Protein AF-A0A7H8YSG6-F1 (afdb_monomer_lite)

Foldseek 3Di:
DDPPLDQLAQLEDEPCLPVLLVLLLVLCVVLVNDPVLSVQLSVVLVVLVVPLVSQVVQQPDDAPDRRWHWYWYDPDPDIGTRTSLSSLCVSDPPVSSNSSSVVSVVVSVVDCRSLVVCQVCVVVCCVVVSQPPVQPHSVSSCCVSVVD

Structure (mmCIF, N/CA/C/O backbone):
data_AF-A0A7H8YSG6-F1
#
_entry.id   AF-A0A7H8YSG6-F1
#
loop_
_atom_site.group_PDB
_atom_site.id
_atom_site.type_symbol
_atom_site.label_atom_id
_atom_site.label_alt_id
_atom_site.label_comp_id
_atom_site.label_asym_id
_atom_site.label_entity_id
_atom_site.label_seq_id
_atom_site.pdbx_PDB_ins_code
_atom_site.Cartn_x
_atom_site.Cartn_y
_atom_site.Cartn_z
_atom_site.occupancy
_atom_site.B_iso_or_equiv
_atom_site.auth_seq_id
_atom_site.auth_comp_id
_atom_site.auth_asym_id
_atom_site.auth_atom_id
_atom_site.pdbx_PDB_model_num
ATOM 1 N N . MET A 1 1 ? 18.533 -20.299 -11.199 1.00 27.14 1 MET A N 1
ATOM 2 C CA . MET A 1 1 ? 18.227 -19.124 -10.361 1.00 27.14 1 MET A CA 1
ATOM 3 C C . MET A 1 1 ? 16.862 -18.639 -10.814 1.00 27.14 1 MET A C 1
ATOM 5 O O . MET A 1 1 ? 16.723 -18.330 -11.990 1.00 27.14 1 MET A O 1
ATOM 9 N N . GLN A 1 2 ? 15.839 -18.779 -9.969 1.00 25.45 2 GLN A N 1
ATOM 10 C CA . GLN A 1 2 ? 14.457 -18.418 -10.301 1.00 25.45 2 GLN A CA 1
ATOM 11 C C . GLN A 1 2 ? 14.379 -16.895 -10.428 1.00 25.45 2 GLN A C 1
ATOM 13 O O . GLN A 1 2 ? 14.451 -16.179 -9.435 1.00 25.45 2 GLN A O 1
ATOM 18 N N . ASN A 1 3 ? 14.314 -16.406 -11.662 1.00 25.98 3 ASN A N 1
ATOM 19 C CA . ASN A 1 3 ? 14.150 -14.989 -11.944 1.00 25.98 3 ASN A CA 1
ATOM 20 C C . ASN A 1 3 ? 12.688 -14.617 -11.678 1.00 25.98 3 ASN A C 1
ATOM 22 O O . ASN A 1 3 ? 11.842 -14.898 -12.513 1.00 25.98 3 ASN A O 1
ATOM 26 N N . ILE A 1 4 ? 12.420 -14.058 -10.495 1.00 33.06 4 ILE A N 1
ATOM 27 C CA . ILE A 1 4 ? 11.344 -13.106 -10.151 1.00 33.06 4 ILE A CA 1
ATOM 28 C C . ILE A 1 4 ? 10.037 -13.227 -10.971 1.00 33.06 4 ILE A C 1
ATOM 30 O O . ILE A 1 4 ? 9.527 -12.241 -11.491 1.00 33.06 4 ILE A O 1
ATOM 34 N N . GLU A 1 5 ? 9.468 -14.426 -11.106 1.00 30.70 5 GLU A N 1
ATOM 35 C CA . GLU A 1 5 ? 8.274 -14.634 -11.945 1.00 30.70 5 GLU A CA 1
ATOM 36 C C . GLU A 1 5 ? 6.946 -14.433 -11.197 1.00 30.70 5 GLU A C 1
ATOM 38 O O . GLU A 1 5 ? 5.883 -14.569 -11.795 1.00 30.70 5 GLU A O 1
ATOM 43 N N . LYS A 1 6 ? 6.965 -14.065 -9.906 1.00 31.58 6 LYS A N 1
ATOM 44 C CA . LYS A 1 6 ? 5.742 -13.724 -9.144 1.00 31.58 6 LYS A CA 1
ATOM 45 C C . LYS A 1 6 ? 5.871 -12.578 -8.133 1.00 31.58 6 LYS A C 1
ATOM 47 O O . LYS A 1 6 ? 4.852 -12.149 -7.606 1.00 31.58 6 LYS A O 1
ATOM 52 N N . ASP A 1 7 ? 7.072 -12.036 -7.930 1.00 34.09 7 ASP A N 1
ATOM 53 C CA . ASP A 1 7 ? 7.365 -11.106 -6.824 1.00 34.09 7 ASP A CA 1
ATOM 54 C C . ASP A 1 7 ? 7.737 -9.683 -7.283 1.00 34.09 7 ASP A C 1
ATOM 56 O O . ASP A 1 7 ? 8.288 -8.894 -6.513 1.00 34.09 7 ASP A O 1
ATOM 60 N N . ILE A 1 8 ? 7.440 -9.312 -8.537 1.00 35.53 8 ILE A N 1
ATOM 61 C CA . ILE A 1 8 ? 7.597 -7.921 -8.988 1.00 35.53 8 ILE A CA 1
ATOM 62 C C . ILE A 1 8 ? 6.424 -7.089 -8.455 1.00 35.53 8 ILE A C 1
ATOM 64 O O . ILE A 1 8 ? 5.391 -6.894 -9.090 1.00 35.53 8 ILE A O 1
ATOM 68 N N . CYS A 1 9 ? 6.629 -6.587 -7.241 1.00 42.38 9 CYS A N 1
ATOM 69 C CA . CYS A 1 9 ? 5.895 -5.493 -6.627 1.00 42.38 9 CYS A CA 1
ATOM 70 C C . CYS A 1 9 ? 6.073 -4.220 -7.470 1.00 42.38 9 CYS A C 1
ATOM 72 O O . CYS A 1 9 ? 7.055 -3.492 -7.315 1.00 42.38 9 CYS A O 1
ATOM 74 N N . ILE A 1 10 ? 5.132 -3.933 -8.374 1.00 39.22 10 ILE A N 1
ATOM 75 C CA . ILE A 1 10 ? 5.005 -2.591 -8.951 1.00 39.22 10 ILE A CA 1
ATOM 76 C C . ILE A 1 10 ? 3.559 -2.129 -8.847 1.00 39.22 10 ILE A C 1
ATOM 78 O O . ILE A 1 10 ? 2.750 -2.302 -9.753 1.00 39.22 10 ILE A O 1
ATOM 82 N N . VAL A 1 11 ? 3.268 -1.450 -7.741 1.00 44.00 11 VAL A N 1
ATOM 83 C CA . VAL A 1 11 ? 2.177 -0.483 -7.690 1.00 44.00 11 VAL A CA 1
ATOM 84 C C . VAL A 1 11 ? 2.789 0.884 -7.484 1.00 44.00 11 VAL A C 1
ATOM 86 O O . VAL A 1 11 ? 3.036 1.374 -6.391 1.00 44.00 11 VAL A O 1
ATOM 89 N N . SER A 1 12 ? 3.107 1.490 -8.606 1.00 39.94 12 SER A N 1
ATOM 90 C CA . SER A 1 12 ? 3.626 2.831 -8.668 1.00 39.94 12 SER A CA 1
ATOM 91 C C . SER A 1 12 ? 2.500 3.839 -8.408 1.00 39.94 12 SER A C 1
ATOM 93 O O . SER A 1 12 ? 1.542 3.900 -9.180 1.00 39.94 12 SER A O 1
ATOM 95 N N . MET A 1 13 ? 2.649 4.709 -7.416 1.00 43.66 13 MET A N 1
ATOM 96 C CA . MET A 1 13 ? 1.874 5.950 -7.350 1.00 43.66 13 MET A CA 1
ATOM 97 C C . MET A 1 13 ? 2.816 7.137 -7.243 1.00 43.66 13 MET A C 1
ATOM 99 O O . MET A 1 13 ? 3.017 7.735 -6.192 1.00 43.66 13 MET A O 1
ATOM 103 N N . PHE A 1 14 ? 3.432 7.467 -8.370 1.00 42.34 14 PHE A N 1
ATOM 104 C CA . PHE A 1 14 ? 4.411 8.540 -8.440 1.00 42.34 14 PHE A CA 1
ATOM 105 C C . PHE A 1 14 ? 3.757 9.904 -8.448 1.00 42.34 14 PHE A C 1
ATOM 107 O O . PHE A 1 14 ? 2.743 10.116 -9.106 1.00 42.34 14 PHE A O 1
ATOM 114 N N . GLY A 1 15 ? 4.349 10.831 -7.694 1.00 44.62 15 GLY A N 1
ATOM 115 C CA . GLY A 1 1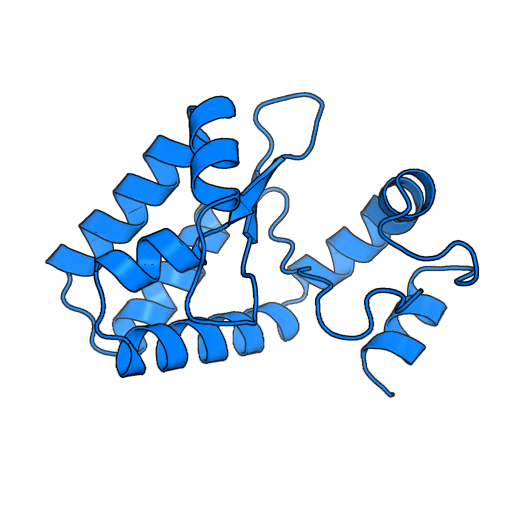5 ? 3.878 12.212 -7.581 1.00 44.62 15 GLY A CA 1
ATOM 116 C C . GLY A 1 15 ? 2.564 12.379 -6.814 1.00 44.62 15 GLY A C 1
ATOM 117 O O . GLY A 1 15 ? 2.048 13.491 -6.743 1.00 44.62 15 GLY A O 1
ATOM 118 N N . TYR A 1 16 ? 2.016 11.306 -6.234 1.00 61.12 16 TYR A N 1
ATOM 119 C CA . TYR A 1 16 ? 0.703 11.332 -5.599 1.00 61.12 16 TYR A CA 1
ATOM 120 C C . TYR A 1 16 ? 0.630 10.455 -4.346 1.00 61.12 16 TYR A C 1
ATOM 122 O O . TYR A 1 16 ? -0.322 9.691 -4.177 1.00 61.12 16 TYR A O 1
ATOM 130 N N . PHE A 1 17 ? 1.600 10.585 -3.439 1.00 71.75 17 PHE A N 1
ATOM 131 C CA . PHE A 1 17 ? 1.519 9.988 -2.101 1.00 71.75 17 PHE A CA 1
ATOM 132 C C . PHE A 1 17 ? 0.134 10.225 -1.469 1.00 71.75 17 PHE A C 1
ATOM 134 O O . PHE A 1 17 ? -0.539 9.291 -1.051 1.00 71.75 17 PHE A O 1
ATOM 141 N N . GLU A 1 18 ? -0.395 11.445 -1.567 1.00 75.25 18 GLU A N 1
ATOM 142 C CA . GLU A 1 18 ? -1.746 11.745 -1.085 1.00 75.25 18 GLU A CA 1
ATOM 143 C C . GLU A 1 18 ? -2.867 11.020 -1.858 1.00 75.25 18 GLU A C 1
ATOM 145 O O . GLU A 1 18 ? -3.801 10.530 -1.228 1.00 75.25 18 GLU A O 1
ATOM 150 N N . LYS A 1 19 ? -2.798 10.851 -3.193 1.00 74.56 19 LYS A N 1
ATOM 151 C CA . LYS A 1 19 ? -3.822 10.041 -3.902 1.00 74.56 19 LYS A CA 1
ATOM 152 C C . LYS A 1 19 ? -3.718 8.558 -3.549 1.00 74.56 19 LYS A C 1
ATOM 154 O O . LYS A 1 19 ? -4.729 7.861 -3.533 1.00 74.56 19 LYS A O 1
ATOM 159 N N . SER A 1 20 ? -2.512 8.095 -3.235 1.00 75.81 20 SER A N 1
ATOM 160 C CA . SER A 1 20 ? -2.262 6.741 -2.746 1.00 75.81 20 SER A CA 1
ATOM 161 C C . SER A 1 20 ? -2.990 6.480 -1.451 1.00 75.81 20 SER A C 1
ATOM 163 O O . SER A 1 20 ? -3.724 5.500 -1.320 1.00 75.81 20 SER A O 1
ATOM 165 N N . LEU A 1 21 ? -2.843 7.419 -0.523 1.00 83.56 21 LEU A N 1
ATOM 166 C CA . LEU A 1 21 ? -3.535 7.386 0.749 1.00 83.56 21 LEU A CA 1
ATOM 167 C C . LEU A 1 21 ? -5.045 7.521 0.571 1.00 83.56 21 LEU A C 1
ATOM 169 O O . LEU A 1 21 ? -5.780 6.810 1.244 1.00 83.56 21 LEU A O 1
ATOM 173 N N . GLN A 1 22 ? -5.522 8.340 -0.370 1.00 84.50 22 GLN A N 1
ATOM 174 C CA . GLN A 1 22 ? -6.952 8.436 -0.687 1.00 84.50 22 GLN A CA 1
ATOM 175 C C . GLN A 1 22 ? -7.520 7.119 -1.233 1.00 84.50 22 GLN A C 1
ATOM 177 O O . GLN A 1 22 ? -8.615 6.714 -0.839 1.00 84.50 22 GLN A O 1
ATOM 182 N N . MET A 1 23 ? -6.798 6.428 -2.120 1.00 84.06 23 MET A N 1
ATOM 183 C CA . MET A 1 23 ? -7.220 5.130 -2.655 1.00 84.06 23 MET A CA 1
ATOM 184 C C . MET A 1 23 ? -7.216 4.048 -1.571 1.00 84.06 23 MET A C 1
ATOM 186 O O . MET A 1 23 ? -8.170 3.270 -1.479 1.00 84.06 23 MET A O 1
ATOM 190 N N . LEU A 1 24 ? -6.184 4.030 -0.724 1.00 87.31 24 LEU A N 1
ATOM 191 C CA . LEU A 1 24 ? -6.114 3.153 0.441 1.00 87.31 24 LEU A CA 1
ATOM 192 C C . LEU A 1 24 ? -7.272 3.431 1.406 1.00 87.31 24 LEU A C 1
ATOM 194 O O . LEU A 1 24 ? -7.991 2.511 1.785 1.00 87.31 24 LEU A O 1
ATOM 198 N N . GLU A 1 25 ? -7.504 4.693 1.760 1.00 91.19 25 GLU A N 1
ATOM 199 C CA . GLU A 1 25 ? -8.595 5.105 2.639 1.00 91.19 25 GLU A CA 1
ATOM 200 C C . GLU A 1 25 ? -9.958 4.694 2.072 1.00 91.19 25 GLU A C 1
ATOM 202 O O . GLU A 1 25 ? -10.767 4.102 2.789 1.00 91.19 25 GLU A O 1
ATOM 207 N N . LYS A 1 26 ? -10.212 4.964 0.787 1.00 90.06 26 LYS A N 1
ATOM 208 C CA . LYS A 1 26 ? -11.446 4.553 0.107 1.00 90.06 26 LYS A CA 1
ATOM 209 C C . LYS A 1 26 ? -11.632 3.037 0.174 1.00 90.06 26 LYS A C 1
ATOM 211 O O . LYS A 1 26 ? -12.703 2.579 0.561 1.00 90.06 26 LYS A O 1
ATOM 216 N N . THR A 1 27 ? -10.582 2.278 -0.126 1.00 89.19 27 THR A N 1
ATOM 217 C CA . THR A 1 27 ? -10.604 0.810 -0.087 1.00 89.19 27 THR A CA 1
ATOM 218 C C . THR A 1 27 ? -10.899 0.305 1.326 1.00 89.19 27 THR A C 1
ATOM 220 O O . THR A 1 27 ? -11.824 -0.474 1.528 1.00 89.19 27 THR A O 1
ATOM 223 N N . LEU A 1 28 ? -10.220 0.824 2.350 1.00 93.69 28 LEU A N 1
ATOM 224 C CA . LEU A 1 28 ? -10.493 0.461 3.744 1.00 93.69 28 LEU A CA 1
ATOM 225 C C . LEU A 1 28 ? -11.949 0.758 4.153 1.00 93.69 28 LEU A C 1
ATOM 227 O O . LEU A 1 28 ? -12.567 -0.044 4.859 1.00 93.69 28 LEU A O 1
ATOM 231 N N . ARG A 1 29 ? -12.521 1.884 3.701 1.00 95.12 29 ARG A N 1
ATOM 232 C CA . ARG A 1 29 ? -13.932 2.232 3.950 1.00 95.12 29 ARG A CA 1
ATOM 233 C C . ARG A 1 29 ? -14.892 1.244 3.282 1.00 95.12 29 ARG A C 1
ATOM 235 O O . ARG A 1 29 ? -15.840 0.806 3.931 1.00 95.12 29 ARG A O 1
ATOM 242 N N . GLU A 1 30 ? -14.643 0.866 2.031 1.00 95.12 30 GLU A N 1
ATOM 243 C CA . GLU A 1 30 ? -15.450 -0.117 1.286 1.00 95.12 30 GLU A CA 1
ATOM 244 C C . GLU A 1 30 ? -15.423 -1.502 1.954 1.00 95.12 30 GLU A C 1
ATOM 246 O O . GLU A 1 30 ? -16.451 -2.175 2.047 1.00 95.12 30 GLU A O 1
ATOM 251 N N . HIS A 1 31 ? -14.289 -1.866 2.558 1.00 95.12 31 HIS A N 1
ATOM 252 C CA . HIS A 1 31 ? -14.126 -3.083 3.363 1.00 95.12 31 HIS A CA 1
ATOM 253 C C . HIS A 1 31 ? -14.665 -2.980 4.800 1.00 95.12 31 HIS A C 1
ATOM 255 O O . HIS A 1 31 ? -14.465 -3.895 5.607 1.00 95.12 31 HIS A O 1
ATOM 261 N N . LYS A 1 32 ? -15.392 -1.899 5.121 1.00 96.25 32 LYS A N 1
ATOM 262 C CA . LYS A 1 32 ? -16.028 -1.626 6.423 1.00 96.25 32 LYS A CA 1
ATOM 263 C C . LYS A 1 32 ? -15.038 -1.534 7.591 1.00 96.25 32 LYS A C 1
ATOM 265 O O . LYS A 1 32 ? -15.390 -1.825 8.737 1.00 96.25 32 LYS A O 1
ATOM 270 N N . VAL A 1 33 ? -13.800 -1.112 7.335 1.00 96.38 33 VAL A N 1
ATOM 271 C CA . VAL A 1 33 ? -12.827 -0.837 8.399 1.00 96.38 33 VAL A CA 1
ATOM 272 C C . VAL A 1 33 ? -13.274 0.397 9.189 1.00 96.38 33 VAL A C 1
ATOM 274 O O . VAL A 1 33 ? -13.673 1.415 8.627 1.00 96.38 33 VAL A O 1
ATOM 277 N N . SER A 1 34 ? -13.212 0.325 10.522 1.00 96.88 34 SER A N 1
ATOM 278 C CA . SER A 1 34 ? -13.628 1.441 11.382 1.00 96.88 34 SER A CA 1
ATOM 279 C C . SER A 1 34 ? -12.785 2.698 11.138 1.00 96.88 34 SER A C 1
ATOM 281 O O . SER A 1 34 ? -11.561 2.602 11.019 1.00 96.88 34 SER A O 1
ATOM 283 N N . LYS A 1 35 ? -13.405 3.885 11.198 1.00 96.44 35 LYS A N 1
ATOM 284 C CA . LYS A 1 35 ? -12.717 5.182 11.044 1.00 96.44 35 LYS A CA 1
ATOM 285 C C . LYS A 1 35 ? -11.474 5.316 11.934 1.00 96.44 35 LYS A C 1
ATOM 287 O O . LYS A 1 35 ? -10.448 5.810 11.484 1.00 96.44 35 LYS A O 1
ATOM 292 N N . ARG A 1 36 ? -11.536 4.824 13.179 1.00 97.12 36 ARG A N 1
ATOM 293 C CA . ARG A 1 36 ? -10.392 4.827 14.107 1.00 97.12 36 ARG A CA 1
ATOM 294 C C . ARG A 1 36 ? -9.200 4.038 13.556 1.00 97.12 36 ARG A C 1
ATOM 296 O O . ARG A 1 36 ? -8.086 4.544 13.588 1.00 97.12 36 ARG A O 1
ATOM 303 N N . LYS A 1 37 ? -9.430 2.822 13.052 1.00 96.62 37 LYS A N 1
ATOM 304 C CA . LYS A 1 37 ? -8.375 1.982 12.458 1.00 96.62 37 LYS A 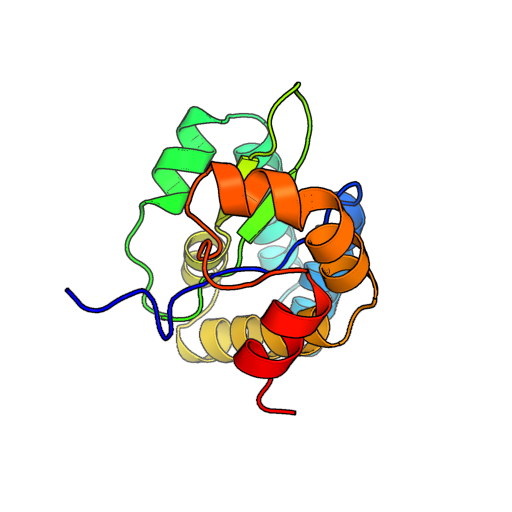CA 1
ATOM 305 C C . LYS A 1 37 ? -7.813 2.592 11.176 1.00 96.62 37 LYS A C 1
ATOM 307 O O . LYS A 1 37 ? -6.604 2.589 11.003 1.00 96.62 37 LYS A O 1
ATOM 312 N N . ILE A 1 38 ? -8.671 3.159 10.326 1.00 95.94 38 ILE A N 1
ATOM 313 C CA . ILE A 1 38 ? -8.237 3.855 9.105 1.00 95.94 38 ILE A CA 1
ATOM 314 C C . ILE A 1 38 ? -7.275 4.989 9.455 1.00 95.94 38 ILE A C 1
ATOM 316 O O . ILE A 1 38 ? -6.187 5.056 8.897 1.00 95.94 38 ILE A O 1
ATOM 320 N N . ASN A 1 39 ? -7.633 5.831 10.429 1.00 95.81 39 ASN A N 1
ATOM 321 C CA . ASN A 1 39 ? -6.769 6.927 10.859 1.00 95.81 39 ASN A CA 1
ATOM 322 C C . ASN A 1 39 ? -5.406 6.429 11.361 1.00 95.81 39 ASN A C 1
ATOM 324 O O . ASN A 1 39 ? -4.398 7.042 11.037 1.00 95.81 39 ASN A O 1
ATOM 328 N N . LEU A 1 40 ? -5.367 5.328 12.121 1.00 95.94 40 LEU A N 1
ATOM 329 C CA . LEU A 1 40 ? -4.110 4.743 12.603 1.00 95.94 40 LEU A CA 1
ATOM 330 C C . LEU A 1 40 ? -3.231 4.240 11.450 1.00 95.94 40 LEU A C 1
ATOM 332 O O . LEU A 1 40 ? -2.055 4.582 11.406 1.00 95.94 40 LEU A O 1
ATOM 336 N N . ILE A 1 41 ? -3.813 3.505 10.495 1.00 92.44 41 ILE A N 1
ATOM 337 C CA . ILE A 1 41 ? -3.104 3.001 9.308 1.00 92.44 41 ILE A CA 1
ATOM 338 C C . ILE A 1 41 ? -2.510 4.162 8.501 1.00 92.44 41 ILE A C 1
ATOM 340 O O . ILE A 1 41 ? -1.326 4.153 8.181 1.00 92.44 41 ILE A O 1
ATOM 344 N N . ILE A 1 42 ? -3.321 5.178 8.184 1.00 90.81 42 ILE A N 1
ATOM 345 C CA . ILE A 1 42 ? -2.884 6.313 7.361 1.00 90.81 42 ILE A CA 1
ATOM 346 C C . ILE A 1 42 ? -1.798 7.126 8.070 1.00 90.81 42 ILE A C 1
ATOM 348 O O . ILE A 1 42 ? -0.821 7.506 7.432 1.00 90.81 42 ILE A O 1
ATOM 352 N N . GLN A 1 43 ? -1.945 7.380 9.373 1.00 91.44 43 GLN A N 1
ATOM 353 C CA . GLN A 1 43 ? -0.936 8.113 10.141 1.00 91.44 43 GLN A CA 1
ATOM 354 C C . GLN A 1 43 ? 0.387 7.348 10.217 1.00 91.44 43 GLN A C 1
ATOM 356 O O . GLN A 1 43 ? 1.426 7.952 9.986 1.00 91.44 43 GLN A O 1
ATOM 361 N N . GLU A 1 44 ? 0.366 6.030 10.447 1.00 90.25 44 GLU A N 1
ATOM 362 C CA . GLU A 1 44 ? 1.603 5.240 10.476 1.00 90.25 44 GLU A CA 1
ATOM 363 C C . GLU A 1 44 ? 2.320 5.261 9.117 1.00 90.25 44 GLU A C 1
ATOM 365 O O . GLU A 1 44 ? 3.530 5.455 9.075 1.00 90.25 44 GLU A O 1
ATOM 370 N N . ILE A 1 45 ? 1.589 5.168 8.000 1.00 85.81 45 ILE A N 1
ATOM 371 C CA . ILE A 1 45 ? 2.182 5.287 6.656 1.00 85.81 45 ILE A CA 1
ATOM 372 C C . ILE A 1 45 ? 2.795 6.678 6.431 1.00 85.81 45 ILE A C 1
ATOM 374 O O . ILE A 1 45 ? 3.886 6.770 5.872 1.00 85.81 45 ILE A O 1
ATOM 378 N N . LYS A 1 46 ? 2.131 7.758 6.872 1.00 85.31 46 LYS A N 1
ATOM 379 C CA . LYS A 1 46 ? 2.684 9.123 6.790 1.00 85.31 46 LYS A CA 1
ATOM 380 C C . LYS A 1 46 ? 3.972 9.255 7.601 1.00 85.31 46 LYS A C 1
ATOM 382 O O . LYS A 1 46 ? 4.967 9.716 7.062 1.00 85.31 46 LYS A O 1
ATOM 387 N N . THR A 1 47 ? 3.980 8.779 8.844 1.00 86.31 47 THR A N 1
ATOM 388 C CA . THR A 1 47 ? 5.172 8.808 9.704 1.00 86.31 47 THR A CA 1
ATOM 389 C C . THR A 1 47 ? 6.321 7.976 9.138 1.00 86.31 47 THR A C 1
ATOM 391 O O . THR A 1 47 ? 7.471 8.389 9.231 1.00 86.31 47 THR A O 1
ATOM 394 N N . LEU A 1 48 ? 6.040 6.814 8.540 1.00 81.56 48 LEU A N 1
ATOM 395 C CA . LEU A 1 48 ? 7.077 6.012 7.887 1.00 81.56 48 LEU A CA 1
ATOM 396 C C . LEU A 1 48 ? 7.663 6.730 6.669 1.00 81.56 48 LEU A C 1
ATOM 398 O O . LEU A 1 48 ? 8.864 6.656 6.453 1.00 81.56 48 LEU A O 1
ATOM 402 N N . ALA A 1 49 ? 6.851 7.460 5.902 1.00 77.25 49 ALA A N 1
ATOM 403 C CA . ALA A 1 49 ? 7.346 8.219 4.756 1.00 77.25 49 ALA A CA 1
ATOM 404 C C . ALA A 1 49 ? 8.316 9.355 5.149 1.00 77.25 49 ALA A C 1
ATOM 406 O O . ALA A 1 49 ? 9.170 9.722 4.347 1.00 77.25 49 ALA A O 1
ATOM 407 N N . GLU A 1 50 ? 8.236 9.875 6.376 1.00 79.12 50 GLU A N 1
ATOM 408 C CA . GLU A 1 50 ? 9.140 10.922 6.883 1.00 79.12 50 GLU A CA 1
ATOM 409 C C . GLU A 1 50 ? 10.547 10.394 7.248 1.00 79.12 50 GLU A C 1
ATOM 411 O O . GLU A 1 50 ? 11.474 11.186 7.424 1.00 79.12 50 GLU A O 1
ATOM 416 N N . ASP A 1 51 ? 10.733 9.072 7.365 1.00 78.25 51 ASP A N 1
ATOM 417 C CA . ASP A 1 51 ? 11.970 8.445 7.850 1.00 78.25 51 ASP A CA 1
ATOM 418 C C . ASP A 1 51 ? 12.359 7.232 6.985 1.00 78.25 51 ASP A C 1
ATOM 420 O O . ASP A 1 51 ? 11.831 6.131 7.146 1.00 78.25 51 ASP A O 1
ATOM 424 N N . GLU A 1 52 ? 13.309 7.436 6.065 1.00 66.88 52 GLU A N 1
ATOM 425 C CA . GLU A 1 52 ? 13.776 6.418 5.107 1.00 66.88 52 GLU A CA 1
ATOM 426 C C . GLU A 1 52 ? 14.320 5.148 5.790 1.00 66.88 52 GLU A C 1
ATOM 428 O O . GLU A 1 52 ? 14.118 4.043 5.285 1.00 66.88 52 GLU A O 1
ATOM 433 N N . GLU A 1 53 ? 14.982 5.277 6.944 1.00 72.56 53 GLU A N 1
ATOM 434 C CA . GLU A 1 53 ? 15.545 4.134 7.671 1.00 72.56 53 GLU A CA 1
ATOM 435 C C . GLU A 1 53 ? 14.425 3.290 8.285 1.00 72.56 53 GLU A C 1
ATOM 437 O O . GLU A 1 53 ? 14.407 2.065 8.139 1.00 72.56 53 GLU A O 1
ATOM 442 N N . LYS A 1 54 ? 13.423 3.943 8.886 1.00 73.12 54 LYS A N 1
ATOM 443 C CA . LYS A 1 54 ? 12.230 3.247 9.385 1.00 73.12 54 LYS A CA 1
ATOM 444 C C . LYS A 1 54 ? 11.388 2.659 8.262 1.00 73.12 54 LYS A C 1
ATOM 446 O O . LYS A 1 54 ? 10.853 1.565 8.432 1.00 73.12 54 LYS A O 1
ATOM 451 N N . ALA A 1 55 ? 11.258 3.356 7.136 1.00 68.81 55 ALA A N 1
ATOM 452 C CA . ALA A 1 55 ? 10.551 2.862 5.961 1.00 68.81 55 ALA A CA 1
ATOM 453 C C . ALA A 1 55 ? 11.213 1.593 5.405 1.00 68.81 55 ALA A C 1
ATOM 455 O O . ALA A 1 55 ? 10.516 0.633 5.067 1.00 68.81 55 ALA A O 1
ATOM 456 N N . PHE A 1 56 ? 12.550 1.565 5.368 1.00 67.81 56 PHE A N 1
ATOM 457 C CA . PHE A 1 56 ? 13.320 0.389 4.973 1.00 67.81 56 PHE A CA 1
ATOM 458 C C . PHE A 1 56 ? 13.146 -0.771 5.962 1.00 67.81 56 PHE A C 1
ATOM 460 O O . PHE A 1 56 ? 12.805 -1.877 5.541 1.00 67.81 56 PHE A O 1
ATOM 467 N N . ASP A 1 57 ? 13.308 -0.520 7.268 1.00 70.12 57 ASP A N 1
ATOM 468 C CA . ASP A 1 57 ? 13.099 -1.531 8.316 1.00 70.12 57 ASP A CA 1
ATOM 469 C C . ASP A 1 57 ? 11.694 -2.135 8.220 1.00 70.12 57 ASP A C 1
ATOM 471 O O . ASP A 1 57 ? 11.538 -3.354 8.172 1.00 70.12 57 ASP A O 1
ATOM 475 N N . PHE A 1 58 ? 10.661 -1.299 8.089 1.00 69.50 58 PHE A N 1
ATOM 476 C CA . PHE A 1 58 ? 9.284 -1.763 7.925 1.00 69.50 58 PHE A CA 1
ATOM 477 C C . PHE A 1 58 ? 9.068 -2.560 6.642 1.00 69.50 58 PHE A C 1
ATOM 479 O O . PHE A 1 58 ? 8.352 -3.561 6.671 1.00 69.50 58 PHE A O 1
ATOM 486 N N . GLY A 1 59 ? 9.689 -2.149 5.536 1.00 61.44 59 GLY A N 1
ATOM 487 C CA . GLY A 1 59 ? 9.625 -2.878 4.274 1.00 61.44 59 GLY A CA 1
ATOM 488 C C . GLY A 1 59 ? 10.305 -4.243 4.308 1.00 61.44 59 GLY A C 1
ATOM 489 O O . GLY A 1 59 ? 9.933 -5.115 3.527 1.00 61.44 59 GLY A O 1
ATOM 490 N N . SER A 1 60 ? 11.246 -4.441 5.231 1.00 64.94 60 SER A N 1
ATOM 491 C CA . SER A 1 60 ? 11.954 -5.707 5.430 1.00 64.94 60 SER A CA 1
ATOM 492 C C . SER A 1 60 ? 11.220 -6.702 6.339 1.00 64.94 60 SER A C 1
ATOM 494 O O . SER A 1 60 ? 11.638 -7.856 6.447 1.00 64.94 60 SER A O 1
ATOM 496 N N . LYS A 1 61 ? 10.124 -6.285 6.992 1.00 71.31 61 LYS A N 1
ATOM 497 C CA . LYS A 1 61 ? 9.370 -7.147 7.913 1.00 71.31 61 LYS A CA 1
ATOM 498 C C . LYS A 1 61 ? 8.594 -8.219 7.165 1.00 71.31 61 LYS A C 1
ATOM 500 O O . LYS A 1 61 ? 7.935 -7.957 6.161 1.00 71.31 61 LYS A O 1
ATOM 505 N N . GLU A 1 62 ? 8.644 -9.427 7.714 1.00 68.06 62 GLU A N 1
ATOM 506 C CA . GLU A 1 62 ? 7.932 -10.578 7.176 1.00 68.06 62 GLU A CA 1
ATOM 507 C C . GLU A 1 62 ? 6.418 -10.314 7.190 1.00 68.06 62 GLU A C 1
ATOM 509 O O . GLU A 1 62 ? 5.838 -9.930 8.211 1.00 68.06 62 GLU A O 1
ATOM 514 N N . THR A 1 63 ? 5.785 -10.486 6.031 1.00 67.69 63 THR A N 1
ATOM 515 C CA . THR A 1 63 ? 4.348 -10.288 5.831 1.00 67.69 63 THR A CA 1
ATOM 516 C C . THR A 1 63 ? 3.689 -11.617 5.499 1.00 67.69 63 THR A C 1
ATOM 518 O O . THR A 1 63 ? 4.265 -12.468 4.821 1.00 67.69 63 THR A O 1
ATOM 521 N N . LYS A 1 64 ? 2.462 -11.805 5.987 1.00 68.19 64 LYS A N 1
ATOM 522 C CA . LYS A 1 64 ? 1.693 -13.028 5.726 1.00 68.19 64 LYS A CA 1
ATOM 523 C C . LYS A 1 64 ? 1.085 -13.051 4.322 1.00 68.19 64 LYS A C 1
ATOM 525 O O . LYS A 1 64 ? 0.648 -14.107 3.865 1.00 68.19 64 LYS A O 1
ATOM 530 N N . ASN A 1 65 ? 1.035 -11.907 3.639 1.00 59.59 65 ASN A N 1
ATOM 531 C CA . ASN A 1 65 ? 0.497 -11.778 2.291 1.00 59.59 65 ASN A CA 1
ATOM 532 C C . ASN A 1 65 ? 1.613 -11.594 1.254 1.00 59.59 65 ASN A C 1
ATOM 534 O O . ASN A 1 65 ? 2.373 -10.632 1.297 1.00 59.59 65 ASN A O 1
ATOM 538 N N . VAL A 1 66 ? 1.643 -12.507 0.277 1.00 51.34 66 VAL A N 1
ATOM 539 C CA . VAL A 1 66 ? 2.705 -12.636 -0.742 1.00 51.34 66 VAL A CA 1
ATOM 540 C C . VAL A 1 66 ? 2.754 -11.459 -1.724 1.00 51.34 66 VAL A C 1
ATOM 542 O O . VAL A 1 66 ? 3.799 -11.155 -2.285 1.00 51.34 66 VAL A O 1
ATOM 545 N N . ASN A 1 67 ? 1.633 -10.761 -1.918 1.00 54.50 67 ASN A N 1
ATOM 546 C CA . ASN A 1 67 ? 1.563 -9.636 -2.845 1.00 54.50 67 ASN A CA 1
ATOM 547 C C . ASN A 1 67 ? 2.030 -8.362 -2.137 1.00 54.50 67 ASN A C 1
ATOM 549 O O . ASN A 1 67 ? 1.237 -7.709 -1.456 1.00 54.50 67 ASN A O 1
ATOM 553 N N . GLY A 1 68 ? 3.309 -8.014 -2.275 1.00 60.91 68 GLY A N 1
ATOM 554 C CA . GLY A 1 68 ? 3.836 -6.743 -1.784 1.00 60.91 68 GLY A CA 1
ATOM 555 C C . GLY A 1 68 ? 3.119 -5.559 -2.438 1.00 60.91 68 GLY A C 1
ATOM 556 O O . GLY A 1 68 ? 3.024 -5.490 -3.662 1.00 60.91 68 GLY A O 1
ATOM 557 N N . ILE A 1 69 ? 2.612 -4.627 -1.630 1.00 64.12 69 ILE A N 1
ATOM 558 C CA . ILE A 1 69 ? 2.129 -3.324 -2.084 1.00 64.12 69 ILE A CA 1
ATOM 559 C C . ILE A 1 69 ? 3.042 -2.270 -1.485 1.00 64.12 69 ILE A C 1
ATOM 561 O O . ILE A 1 69 ? 3.138 -2.135 -0.264 1.00 64.12 69 ILE A O 1
ATOM 565 N N . SER A 1 70 ? 3.674 -1.498 -2.360 1.00 65.81 70 SER A N 1
ATOM 566 C CA . SER A 1 70 ? 4.512 -0.371 -1.973 1.00 65.81 70 SER A CA 1
ATOM 567 C C . SER A 1 70 ? 3.895 0.938 -2.441 1.00 65.81 70 SER A C 1
ATOM 569 O O . SER A 1 70 ? 3.390 1.028 -3.554 1.00 65.81 70 SER A O 1
ATOM 571 N N . ILE A 1 71 ? 3.960 1.971 -1.608 1.00 63.19 71 ILE A N 1
ATOM 572 C CA . ILE A 1 71 ? 3.711 3.353 -2.009 1.00 63.19 71 ILE A CA 1
ATOM 573 C C . ILE A 1 71 ? 5.065 3.988 -2.290 1.00 63.19 71 ILE A C 1
ATOM 575 O O . ILE A 1 71 ? 5.940 4.010 -1.430 1.00 63.19 71 ILE A O 1
ATOM 579 N N . PHE A 1 72 ? 5.244 4.517 -3.493 1.00 59.75 72 PHE A N 1
ATOM 580 C CA . PHE A 1 72 ? 6.462 5.232 -3.845 1.00 59.75 72 PHE A CA 1
ATOM 581 C C . PHE A 1 72 ? 6.292 6.720 -3.568 1.00 59.75 72 PHE A C 1
ATOM 583 O O . PHE A 1 72 ? 5.286 7.317 -3.957 1.00 59.75 72 PHE A O 1
ATOM 590 N N . TYR A 1 73 ? 7.280 7.332 -2.929 1.00 55.16 73 TYR A N 1
ATOM 591 C CA . TYR A 1 73 ? 7.270 8.763 -2.648 1.00 55.16 73 TYR A CA 1
ATOM 592 C C . TYR A 1 73 ? 8.612 9.404 -3.005 1.00 55.16 73 TYR A C 1
ATOM 594 O O . TYR A 1 73 ? 9.631 8.733 -3.186 1.00 55.16 73 TYR A O 1
ATOM 602 N N . THR A 1 74 ? 8.578 10.721 -3.202 1.00 46.66 74 THR A N 1
ATOM 603 C CA . THR A 1 74 ? 9.731 11.529 -3.597 1.00 46.66 74 THR A CA 1
ATOM 604 C C . THR A 1 74 ? 9.788 12.759 -2.706 1.00 46.66 74 THR A C 1
ATOM 606 O O . THR A 1 74 ? 9.091 13.741 -2.933 1.00 46.66 74 THR A O 1
ATOM 609 N N . GLU A 1 75 ? 10.619 12.694 -1.671 1.00 47.66 75 GLU A N 1
ATOM 610 C CA . GLU A 1 75 ? 11.081 13.903 -0.978 1.00 47.66 75 GLU A CA 1
ATOM 611 C C . GLU A 1 75 ? 12.516 14.279 -1.384 1.00 47.66 75 GLU A C 1
ATOM 613 O O . GLU A 1 75 ? 13.001 15.362 -1.061 1.00 47.66 75 GLU A O 1
ATOM 618 N N . ARG A 1 76 ? 13.215 13.411 -2.137 1.00 47.53 76 ARG A N 1
ATOM 619 C CA . ARG A 1 76 ? 14.622 13.583 -2.543 1.00 47.53 76 ARG A CA 1
ATOM 620 C C . ARG A 1 76 ? 14.872 13.085 -3.972 1.00 47.53 76 ARG A C 1
ATOM 622 O O . ARG A 1 76 ? 13.983 12.536 -4.617 1.00 47.53 76 ARG A O 1
ATOM 629 N N . LYS A 1 77 ? 16.107 13.270 -4.470 1.00 42.75 77 LYS A N 1
ATOM 630 C CA . LYS A 1 77 ? 16.593 12.875 -5.818 1.00 42.75 77 LYS A CA 1
ATOM 631 C C . LYS A 1 77 ? 16.429 11.378 -6.157 1.00 42.75 77 LYS A C 1
ATOM 633 O O . LYS A 1 77 ? 16.782 10.979 -7.264 1.00 42.75 77 LYS A O 1
ATOM 638 N N . VAL A 1 78 ? 15.945 10.560 -5.222 1.00 49.03 78 VAL A N 1
ATOM 639 C CA . VAL A 1 78 ? 15.777 9.113 -5.352 1.00 49.03 78 VAL A CA 1
ATOM 640 C C . VAL A 1 78 ? 14.343 8.739 -4.987 1.00 49.03 78 VAL A C 1
ATOM 642 O O . VAL A 1 78 ? 13.729 9.321 -4.098 1.00 49.03 78 VAL A O 1
ATOM 645 N N . ILE A 1 79 ? 13.817 7.773 -5.727 1.00 55.94 79 ILE A N 1
ATOM 646 C CA . ILE A 1 79 ? 12.503 7.168 -5.546 1.00 55.94 79 ILE A CA 1
ATOM 647 C C . ILE A 1 79 ? 12.598 6.130 -4.425 1.00 55.94 79 ILE A C 1
ATOM 649 O O . ILE A 1 79 ? 13.396 5.201 -4.550 1.00 55.94 79 ILE A O 1
ATOM 653 N N . PHE A 1 80 ? 11.771 6.247 -3.383 1.00 60.09 80 PHE A N 1
ATOM 654 C CA . PHE A 1 80 ? 11.776 5.293 -2.272 1.00 60.09 80 PHE A CA 1
ATOM 655 C C . PHE A 1 80 ? 10.472 4.469 -2.214 1.00 60.09 80 PHE A C 1
ATOM 657 O O . PHE A 1 80 ? 9.392 5.066 -2.193 1.00 60.09 80 PHE A O 1
ATOM 664 N N . PRO A 1 81 ? 10.534 3.119 -2.214 1.00 64.56 81 PRO A N 1
ATOM 665 C CA . PRO A 1 81 ? 9.373 2.256 -2.000 1.00 64.56 81 PRO A CA 1
ATOM 666 C C . PRO A 1 81 ? 9.062 2.082 -0.506 1.00 64.56 81 PRO A C 1
ATOM 668 O O . PRO A 1 81 ? 9.875 1.542 0.238 1.00 64.56 81 PRO A O 1
ATOM 671 N N . LEU A 1 82 ? 7.854 2.442 -0.074 1.00 72.56 82 LEU A N 1
ATOM 672 C CA . LEU A 1 82 ? 7.337 2.123 1.258 1.00 72.56 82 LEU A CA 1
ATOM 673 C C . LEU A 1 82 ? 6.344 0.962 1.177 1.00 72.56 82 LEU A C 1
ATOM 675 O O . LEU A 1 82 ? 5.211 1.160 0.742 1.00 72.56 82 LEU A O 1
ATOM 679 N N . SER A 1 83 ? 6.742 -0.231 1.616 1.00 76.50 83 SER A N 1
ATOM 680 C CA . SER A 1 83 ? 5.814 -1.364 1.746 1.00 76.50 83 SER A CA 1
ATOM 681 C C . SER A 1 83 ? 4.766 -1.078 2.825 1.00 76.50 83 SER A C 1
ATOM 683 O O . SER A 1 83 ? 5.114 -0.683 3.938 1.00 76.50 83 SER A O 1
ATOM 685 N N . ILE A 1 84 ? 3.485 -1.294 2.516 1.00 80.06 84 ILE A N 1
ATOM 686 C CA . ILE A 1 84 ? 2.368 -1.023 3.442 1.00 80.06 84 ILE A CA 1
ATOM 687 C C . ILE A 1 84 ? 1.688 -2.288 3.976 1.00 80.06 84 ILE A C 1
ATOM 689 O O . ILE A 1 84 ? 0.796 -2.192 4.824 1.00 80.06 84 ILE A O 1
ATOM 693 N N . ASN A 1 85 ? 2.097 -3.472 3.507 1.00 82.75 85 ASN A N 1
ATOM 694 C CA . ASN A 1 85 ? 1.486 -4.749 3.882 1.00 82.75 85 ASN A CA 1
ATOM 695 C C . ASN A 1 85 ? 1.500 -4.956 5.395 1.00 82.75 85 ASN A C 1
ATOM 697 O O . ASN A 1 85 ? 0.449 -5.138 6.011 1.00 82.75 85 ASN A O 1
ATOM 701 N N . TYR A 1 86 ? 2.687 -4.854 5.993 1.00 82.31 86 TYR A N 1
ATOM 702 C CA . TYR A 1 86 ? 2.882 -5.068 7.422 1.00 82.31 86 TYR A CA 1
ATOM 703 C C . TYR A 1 86 ? 2.063 -4.083 8.271 1.00 82.31 86 TYR A C 1
ATOM 705 O O . TYR A 1 86 ? 1.446 -4.468 9.265 1.00 82.31 86 TYR A O 1
ATOM 713 N N . THR A 1 87 ? 1.981 -2.816 7.852 1.00 87.31 87 THR A N 1
ATOM 714 C CA . THR A 1 87 ? 1.149 -1.804 8.515 1.00 87.31 87 THR A CA 1
ATOM 715 C C . THR A 1 87 ? -0.328 -2.199 8.502 1.00 87.31 87 THR A C 1
ATOM 717 O O . THR A 1 87 ? -0.985 -2.172 9.540 1.00 87.31 8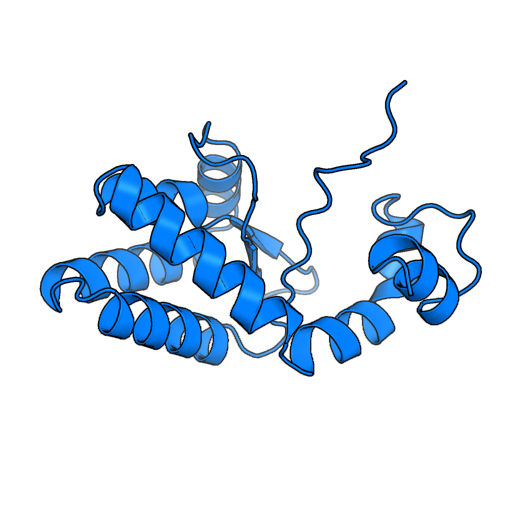7 THR A O 1
ATOM 720 N N . ILE A 1 88 ? -0.865 -2.629 7.357 1.00 87.56 88 ILE A N 1
ATOM 721 C CA . ILE A 1 88 ? -2.268 -3.057 7.246 1.00 87.56 88 ILE A CA 1
ATOM 722 C C . ILE A 1 88 ? -2.534 -4.305 8.107 1.00 87.56 88 ILE A C 1
ATOM 724 O O . ILE A 1 88 ? -3.531 -4.349 8.836 1.00 87.56 88 ILE A O 1
ATOM 728 N N . GLU A 1 89 ? -1.629 -5.284 8.079 1.00 88.88 89 GLU A N 1
ATOM 729 C CA . GLU A 1 89 ? -1.725 -6.540 8.838 1.00 88.88 89 GLU A CA 1
ATOM 730 C C . GLU A 1 89 ? -1.696 -6.344 10.360 1.00 88.88 89 GLU A C 1
ATOM 732 O O . GLU A 1 89 ? -2.271 -7.144 11.094 1.00 88.88 89 GLU A O 1
ATOM 737 N N . ARG A 1 90 ? -1.087 -5.265 10.865 1.00 91.12 90 ARG A N 1
ATOM 738 C CA . ARG A 1 90 ? -1.094 -4.950 12.304 1.00 91.12 90 ARG A CA 1
ATOM 739 C C . ARG A 1 90 ? -2.439 -4.457 12.822 1.00 91.12 90 ARG A C 1
ATOM 741 O O . ARG A 1 90 ? -2.733 -4.610 14.008 1.00 91.12 90 ARG A O 1
ATOM 748 N N . TYR A 1 91 ? -3.246 -3.834 11.967 1.00 92.75 91 TYR A N 1
ATOM 749 C CA . TYR A 1 91 ? -4.509 -3.215 12.379 1.00 92.75 91 TYR A CA 1
ATOM 750 C C . TYR A 1 91 ? -5.746 -4.020 11.982 1.00 92.75 91 TYR A C 1
ATOM 752 O O . TYR A 1 91 ? -6.828 -3.803 12.550 1.00 92.75 91 TYR A O 1
ATOM 760 N N . LEU A 1 92 ? -5.617 -4.939 11.029 1.00 92.62 92 LEU A N 1
ATOM 761 C CA . LEU A 1 92 ? -6.702 -5.771 10.517 1.00 92.62 92 LEU A CA 1
ATOM 762 C C . LEU A 1 92 ? -6.447 -7.245 10.841 1.00 92.62 92 LEU A C 1
ATOM 764 O O . LEU A 1 92 ? -5.307 -7.670 10.970 1.00 92.62 92 LEU A O 1
ATOM 768 N N . ASP A 1 93 ? -7.514 -8.032 10.981 1.00 91.12 93 ASP A N 1
ATOM 769 C CA . ASP A 1 93 ? -7.364 -9.486 11.009 1.00 91.12 93 ASP A CA 1
ATOM 770 C C . ASP A 1 93 ? -6.873 -9.998 9.649 1.00 91.12 93 ASP A C 1
ATOM 772 O O . ASP A 1 93 ? -7.047 -9.344 8.622 1.00 91.12 93 ASP A O 1
ATOM 776 N N . GLU A 1 94 ? -6.278 -11.188 9.642 1.00 88.00 94 GLU A N 1
ATOM 777 C CA . GLU A 1 94 ? -5.609 -11.748 8.466 1.00 88.00 94 GLU A CA 1
ATOM 778 C C . GLU A 1 94 ? -6.523 -11.833 7.235 1.00 88.00 94 GLU A C 1
ATOM 780 O O . GLU A 1 94 ? -6.115 -11.468 6.130 1.00 88.00 94 GLU A O 1
ATOM 785 N N . ARG A 1 95 ? -7.788 -12.240 7.421 1.00 89.38 95 ARG A N 1
ATOM 786 C CA . ARG A 1 95 ? -8.752 -12.337 6.318 1.00 89.38 95 ARG A CA 1
ATOM 787 C C . ARG A 1 95 ? -9.051 -10.957 5.747 1.00 89.38 95 ARG A C 1
ATOM 789 O O . ARG A 1 95 ? -9.001 -10.768 4.534 1.00 89.38 95 ARG A O 1
ATOM 796 N N . LYS A 1 96 ? -9.332 -9.987 6.617 1.00 90.75 96 LYS A N 1
ATOM 797 C CA . LYS A 1 96 ? -9.639 -8.611 6.221 1.00 90.75 96 LYS A CA 1
ATOM 798 C C . LYS A 1 96 ? -8.440 -7.908 5.580 1.00 90.75 96 LYS A C 1
ATOM 800 O O . LYS A 1 96 ? -8.622 -7.200 4.595 1.00 90.75 96 LYS A O 1
ATOM 805 N N . ALA A 1 97 ? -7.234 -8.113 6.106 1.00 88.88 97 ALA A N 1
ATOM 806 C CA . ALA A 1 97 ? -5.999 -7.593 5.525 1.00 88.88 97 ALA A CA 1
ATOM 807 C C . ALA A 1 97 ? -5.813 -8.116 4.097 1.00 88.88 97 ALA A C 1
ATOM 809 O O . ALA A 1 97 ? -5.607 -7.328 3.177 1.00 88.88 97 ALA A O 1
ATOM 810 N N . LYS A 1 98 ? -5.991 -9.426 3.892 1.00 85.06 98 LYS A N 1
ATOM 811 C CA . LYS A 1 98 ? -5.911 -10.049 2.569 1.00 85.06 98 LYS A CA 1
ATOM 812 C C . LYS A 1 98 ? -6.958 -9.505 1.593 1.00 85.06 98 LYS A C 1
ATOM 814 O O . LYS A 1 98 ? -6.610 -9.195 0.455 1.00 85.06 98 LYS A O 1
ATOM 819 N N . GLU A 1 99 ? -8.215 -9.368 2.025 1.00 87.31 99 GLU A N 1
ATOM 820 C CA . GLU A 1 99 ? -9.301 -8.780 1.221 1.00 87.31 99 GLU A CA 1
ATOM 821 C C . GLU A 1 99 ? -8.944 -7.350 0.765 1.00 87.31 99 GLU A C 1
ATOM 823 O O . GLU A 1 99 ? -9.032 -7.039 -0.422 1.00 87.31 99 GLU A O 1
ATOM 828 N N . VAL A 1 100 ? -8.476 -6.506 1.692 1.00 88.12 100 VAL A N 1
ATOM 829 C CA . VAL A 1 100 ? -8.082 -5.113 1.417 1.00 88.12 100 VAL A CA 1
ATOM 830 C C . VAL A 1 100 ? -6.884 -5.037 0.475 1.00 88.12 100 VAL A C 1
ATOM 832 O O . VAL A 1 100 ? -6.916 -4.258 -0.473 1.00 88.12 100 VAL A O 1
ATOM 835 N N . LEU A 1 101 ? -5.829 -5.819 0.723 1.00 81.94 101 LEU A N 1
ATOM 836 C CA . LEU A 1 101 ? -4.620 -5.817 -0.105 1.00 81.94 101 LEU A CA 1
ATOM 837 C C . LEU A 1 101 ? -4.926 -6.305 -1.527 1.00 81.94 101 LEU A C 1
ATOM 839 O O . LEU A 1 101 ? -4.463 -5.709 -2.493 1.00 81.94 101 LEU A O 1
ATOM 843 N N . THR A 1 102 ? -5.756 -7.338 -1.673 1.00 78.31 102 THR A N 1
ATOM 844 C CA . THR A 1 102 ? -6.148 -7.854 -2.996 1.00 78.31 102 THR A CA 1
ATOM 845 C C . THR A 1 102 ? -6.917 -6.803 -3.797 1.00 78.31 102 THR A C 1
ATOM 847 O O . THR A 1 102 ? -6.572 -6.525 -4.939 1.00 78.31 102 THR A O 1
ATOM 850 N N . ASP A 1 103 ? -7.909 -6.159 -3.185 1.00 80.00 103 ASP A N 1
ATOM 851 C CA . ASP A 1 103 ? -8.710 -5.123 -3.845 1.00 80.00 103 ASP A CA 1
ATOM 852 C C . ASP A 1 103 ? -7.884 -3.859 -4.148 1.00 80.00 103 ASP A C 1
ATOM 854 O O . ASP A 1 103 ? -8.011 -3.245 -5.208 1.00 80.00 103 ASP A O 1
ATOM 858 N N . LEU A 1 104 ? -6.962 -3.486 -3.255 1.00 78.88 104 LEU A N 1
ATOM 859 C CA . LEU A 1 104 ? -6.033 -2.384 -3.501 1.00 78.88 104 LEU A CA 1
ATOM 860 C C . LEU A 1 104 ? -5.110 -2.683 -4.691 1.00 78.88 104 LEU A C 1
ATOM 862 O O . LEU A 1 104 ? -4.883 -1.801 -5.523 1.00 78.88 104 LEU A O 1
ATOM 866 N N . LEU A 1 105 ? -4.624 -3.922 -4.797 1.00 71.56 105 LEU A N 1
ATOM 867 C CA . LEU A 1 105 ? -3.836 -4.393 -5.929 1.00 71.56 105 LEU A CA 1
ATOM 868 C C . LEU A 1 105 ? -4.648 -4.315 -7.229 1.00 71.56 105 LEU A C 1
ATOM 870 O O . LEU A 1 105 ? -4.200 -3.679 -8.183 1.00 71.56 105 LEU A O 1
ATOM 874 N N . GLU A 1 106 ? -5.862 -4.865 -7.256 1.00 67.88 106 GLU A N 1
ATOM 875 C CA . GLU A 1 106 ? -6.746 -4.825 -8.429 1.00 67.88 106 GLU A CA 1
ATOM 876 C C . GLU A 1 106 ? -7.059 -3.392 -8.871 1.00 67.88 106 GLU A C 1
ATOM 878 O O . GLU A 1 106 ? -6.922 -3.052 -10.049 1.00 67.88 106 GLU A O 1
ATOM 883 N N . LYS A 1 107 ? -7.436 -2.513 -7.938 1.00 69.12 107 LYS A N 1
ATOM 884 C CA . LYS A 1 107 ? -7.705 -1.100 -8.240 1.00 69.12 107 LYS A CA 1
ATOM 885 C C . LYS A 1 107 ? -6.487 -0.408 -8.803 1.00 69.12 107 LYS A C 1
ATOM 887 O O . LYS A 1 107 ? -6.616 0.349 -9.758 1.00 69.12 107 LYS A O 1
ATOM 892 N N . SER A 1 108 ? -5.320 -0.674 -8.228 1.00 64.38 108 SER A N 1
ATOM 893 C CA . SER A 1 108 ? -4.093 -0.028 -8.653 1.00 64.38 108 SER A CA 1
ATOM 894 C C . SER A 1 108 ? -3.698 -0.399 -10.082 1.00 64.38 108 SER A C 1
ATOM 896 O O . SER A 1 108 ? -3.460 0.507 -10.878 1.00 64.38 108 SER A O 1
ATOM 898 N N . ILE A 1 109 ? -3.755 -1.687 -10.445 1.00 57.62 109 ILE A N 1
ATOM 899 C CA . ILE A 1 109 ? -3.507 -2.188 -11.808 1.00 57.62 109 ILE A CA 1
ATOM 900 C C . ILE A 1 109 ? -4.445 -1.515 -12.821 1.00 57.62 109 ILE A C 1
ATOM 902 O O . ILE A 1 109 ? -4.055 -1.246 -13.953 1.00 57.62 109 ILE A O 1
ATOM 906 N N . ASN A 1 110 ? -5.668 -1.194 -12.398 1.00 52.25 110 ASN A N 1
ATOM 907 C CA . ASN A 1 110 ? -6.685 -0.562 -13.233 1.00 52.25 110 ASN A CA 1
ATOM 908 C C . ASN A 1 110 ? -6.621 0.978 -13.260 1.00 52.25 110 ASN A C 1
ATOM 910 O O . ASN A 1 110 ? -7.510 1.618 -13.826 1.00 52.25 110 ASN A O 1
ATOM 914 N N . THR A 1 111 ? -5.596 1.602 -12.670 1.00 58.91 111 THR A N 1
ATOM 915 C CA . THR A 1 111 ? -5.391 3.054 -12.784 1.00 58.91 111 THR A CA 1
ATOM 916 C C . THR A 1 111 ? -4.400 3.402 -13.900 1.00 58.91 111 THR A C 1
ATOM 918 O O . THR A 1 111 ? -3.468 2.657 -14.180 1.00 58.91 111 THR A O 1
ATOM 921 N N . ALA A 1 112 ? -4.563 4.568 -14.537 1.00 56.06 112 ALA A N 1
ATOM 922 C CA . ALA A 1 112 ? -3.615 5.056 -15.551 1.00 56.06 112 ALA A CA 1
ATOM 923 C C . ALA A 1 112 ? -2.231 5.423 -14.961 1.00 56.06 112 ALA A C 1
ATOM 925 O O . ALA A 1 112 ? -1.236 5.490 -15.674 1.00 56.06 112 ALA A O 1
ATOM 926 N N . TYR A 1 113 ? -2.147 5.633 -13.642 1.00 54.09 113 TYR A N 1
ATOM 927 C CA . TYR A 1 113 ? -0.966 6.195 -12.980 1.00 54.09 113 TYR A CA 1
ATOM 928 C C . TYR A 1 113 ? 0.246 5.241 -12.883 1.00 54.09 113 TYR A C 1
ATOM 930 O O . TYR A 1 113 ? 1.361 5.698 -13.141 1.00 54.09 113 TYR A O 1
ATOM 938 N N . PRO A 1 114 ? 0.094 3.941 -12.554 1.00 54.69 114 PRO A N 1
ATOM 939 C CA . PRO A 1 114 ? 1.183 2.970 -12.609 1.00 54.69 114 PRO A CA 1
ATOM 940 C C . PRO A 1 114 ? 1.739 2.767 -14.009 1.00 54.69 114 PRO A C 1
ATOM 942 O O . PRO A 1 114 ? 2.939 2.545 -14.150 1.00 54.69 114 PRO A O 1
ATOM 945 N N . MET A 1 115 ? 0.882 2.870 -15.026 1.00 57.91 115 MET A N 1
ATOM 946 C CA . MET A 1 115 ? 1.265 2.660 -16.417 1.00 57.91 115 MET A CA 1
ATOM 947 C C . MET A 1 115 ? 2.145 3.808 -16.922 1.00 57.91 115 MET A C 1
ATOM 949 O O . MET A 1 115 ? 3.290 3.574 -17.305 1.00 57.91 115 MET A O 1
ATOM 953 N N . ASP A 1 116 ? 1.681 5.051 -16.774 1.00 59.66 116 ASP A N 1
ATOM 954 C CA . ASP A 1 116 ? 2.445 6.254 -17.137 1.00 59.66 116 ASP A CA 1
ATOM 955 C C . ASP A 1 116 ? 3.795 6.338 -16.416 1.00 59.66 116 ASP A C 1
ATOM 957 O O . ASP A 1 116 ? 4.784 6.864 -16.931 1.00 59.66 116 ASP A O 1
ATOM 961 N N . PHE A 1 117 ? 3.847 5.874 -15.173 1.00 59.41 117 PHE A N 1
ATOM 962 C CA . PHE A 1 117 ? 5.081 5.873 -14.415 1.00 59.41 117 PHE A CA 1
ATOM 963 C C . PHE A 1 117 ? 6.047 4.776 -14.854 1.00 59.41 117 PHE A C 1
ATOM 965 O O . PHE A 1 117 ? 7.239 5.048 -15.005 1.00 59.41 117 PHE A O 1
ATOM 972 N N . LEU A 1 118 ? 5.555 3.546 -15.010 1.00 62.91 118 LEU A N 1
ATOM 973 C CA . LEU A 1 118 ? 6.371 2.434 -15.475 1.00 62.91 118 LEU A CA 1
ATOM 974 C C . LEU A 1 118 ? 6.982 2.771 -16.830 1.00 62.91 118 LEU A C 1
ATOM 976 O O . LEU A 1 118 ? 8.163 2.512 -17.030 1.00 62.91 118 LEU A O 1
ATOM 980 N N . GLU A 1 119 ? 6.219 3.421 -17.709 1.00 66.38 119 GLU A N 1
ATOM 981 C CA . GLU A 1 119 ? 6.727 3.961 -18.967 1.00 66.38 119 GLU A CA 1
ATOM 982 C C . GLU A 1 119 ? 7.863 4.971 -18.726 1.00 66.38 119 GLU A C 1
ATOM 984 O O . GLU A 1 119 ? 8.950 4.836 -19.291 1.00 66.38 119 GLU A O 1
ATO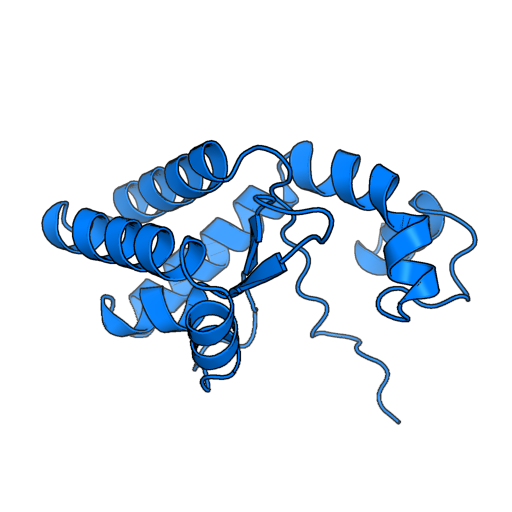M 989 N N . LYS A 1 120 ? 7.669 5.942 -17.822 1.00 65.44 120 LYS A N 1
ATOM 990 C CA . LYS A 1 120 ? 8.669 6.982 -17.500 1.00 65.44 120 LYS A CA 1
ATOM 991 C C . LYS A 1 120 ? 9.933 6.457 -16.816 1.00 65.44 120 LYS A C 1
ATOM 993 O O . LYS A 1 120 ? 10.998 7.045 -16.996 1.00 65.44 120 LYS A O 1
ATOM 998 N N . GLN A 1 121 ? 9.841 5.403 -16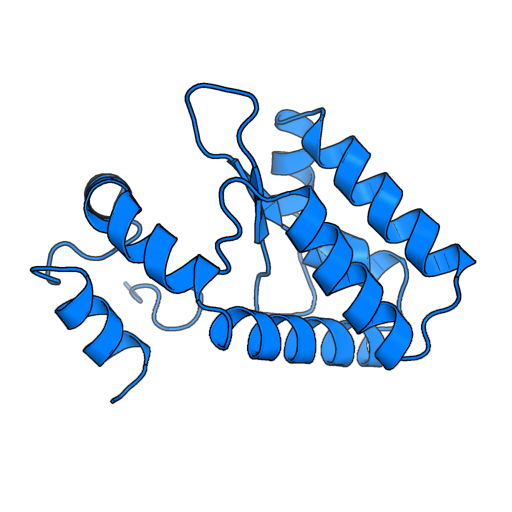.007 1.00 62.88 121 GLN A N 1
ATOM 999 C CA . GLN A 1 121 ? 10.976 4.845 -15.260 1.00 62.88 121 GLN A CA 1
ATOM 1000 C C . GLN A 1 121 ? 11.501 3.530 -15.815 1.00 62.88 121 GLN A C 1
ATOM 1002 O O . GLN A 1 121 ? 12.471 3.005 -15.270 1.00 62.88 121 GLN A O 1
ATOM 1007 N N . PHE A 1 122 ? 10.939 3.033 -16.916 1.00 69.94 122 PHE A N 1
ATOM 1008 C CA . PHE A 1 122 ? 11.361 1.794 -17.560 1.00 69.94 122 PHE A CA 1
ATOM 1009 C C . PHE A 1 122 ? 12.888 1.709 -17.681 1.00 69.94 122 PHE A C 1
ATOM 1011 O O . PHE A 1 122 ? 13.515 0.776 -17.183 1.00 69.94 122 PHE A O 1
ATOM 1018 N N . CYS A 1 123 ? 13.505 2.752 -18.243 1.00 66.00 123 CYS A N 1
ATOM 1019 C CA . CYS A 1 123 ? 14.952 2.828 -18.431 1.00 66.00 123 CYS A CA 1
ATOM 1020 C C . CYS A 1 123 ? 15.739 2.831 -17.111 1.00 66.00 123 CYS A C 1
ATOM 1022 O O . CYS A 1 123 ? 16.851 2.309 -17.055 1.00 66.00 123 CYS A O 1
ATOM 1024 N N . VAL A 1 124 ? 15.198 3.440 -16.053 1.00 62.84 124 VAL A N 1
ATOM 1025 C CA . VAL A 1 124 ? 15.840 3.492 -14.731 1.00 62.84 124 VAL A CA 1
ATOM 1026 C C . VAL A 1 124 ? 15.770 2.118 -14.070 1.00 62.84 124 VAL A C 1
ATOM 1028 O O . VAL A 1 124 ? 16.799 1.587 -13.658 1.00 62.84 124 VAL A O 1
ATOM 1031 N N . PHE A 1 125 ? 14.600 1.486 -14.060 1.00 62.25 125 PHE A N 1
ATOM 1032 C CA . PHE A 1 125 ? 14.422 0.149 -13.498 1.00 62.25 125 PHE A CA 1
ATOM 1033 C C . PHE A 1 125 ? 15.174 -0.934 -14.261 1.00 62.25 125 PHE A C 1
ATOM 1035 O O . PHE A 1 125 ? 15.730 -1.840 -13.640 1.00 62.25 125 PHE A O 1
ATOM 1042 N N . GLN A 1 126 ? 15.281 -0.813 -15.581 1.00 67.75 126 GLN A N 1
ATOM 1043 C CA . GLN A 1 126 ? 16.111 -1.711 -16.375 1.00 67.75 126 GLN A CA 1
ATOM 1044 C C . GLN A 1 126 ? 17.606 -1.547 -16.058 1.00 67.75 126 GLN A C 1
ATOM 1046 O O . GLN A 1 126 ? 18.344 -2.531 -15.975 1.00 67.75 126 GLN A O 1
ATOM 1051 N N . LYS A 1 127 ? 18.074 -0.313 -15.819 1.00 65.31 127 LYS A N 1
ATOM 1052 C CA . LYS A 1 127 ? 19.454 -0.058 -15.363 1.00 65.31 127 LYS A CA 1
ATOM 1053 C C . LYS A 1 127 ? 19.719 -0.614 -13.966 1.00 65.31 127 LYS A C 1
ATOM 1055 O O . LYS A 1 127 ? 20.818 -1.101 -13.721 1.00 65.31 127 LYS A O 1
ATOM 1060 N N . MET A 1 128 ? 18.724 -0.564 -13.084 1.00 56.72 128 MET A N 1
ATOM 1061 C CA . MET A 1 128 ? 18.795 -1.113 -11.727 1.00 56.72 128 MET A CA 1
ATOM 1062 C C . MET A 1 128 ? 18.635 -2.641 -11.676 1.00 56.72 128 MET A C 1
ATOM 1064 O O . MET A 1 128 ? 18.796 -3.223 -10.610 1.00 56.72 128 MET A O 1
ATOM 1068 N N . GLY A 1 129 ? 18.325 -3.299 -12.800 1.00 57.03 129 GLY A N 1
ATOM 1069 C CA . GLY A 1 129 ? 18.107 -4.749 -12.860 1.00 57.03 129 GLY A CA 1
ATOM 1070 C C . GLY A 1 129 ? 16.759 -5.212 -12.299 1.00 57.03 129 GLY A C 1
ATOM 1071 O O . GLY A 1 129 ? 16.554 -6.409 -12.141 1.00 57.03 129 GLY A O 1
ATOM 1072 N N . VAL A 1 130 ? 15.844 -4.278 -12.017 1.00 59.91 130 VAL A N 1
ATOM 1073 C CA . VAL A 1 130 ? 14.469 -4.562 -11.572 1.00 59.91 130 VAL A CA 1
ATOM 1074 C C . VAL A 1 130 ? 13.620 -5.071 -12.740 1.00 59.91 130 VAL A C 1
ATOM 1076 O O . VAL A 1 130 ? 12.821 -5.986 -12.572 1.00 59.91 130 VAL A O 1
ATOM 1079 N N . ILE A 1 131 ? 13.813 -4.499 -13.933 1.00 64.69 131 ILE A N 1
ATOM 1080 C CA . ILE A 1 131 ? 13.235 -4.991 -15.191 1.00 64.69 131 ILE A CA 1
ATOM 1081 C C . ILE A 1 131 ? 14.355 -5.640 -16.006 1.00 64.69 131 ILE A C 1
ATOM 1083 O O . ILE A 1 131 ? 15.430 -5.061 -1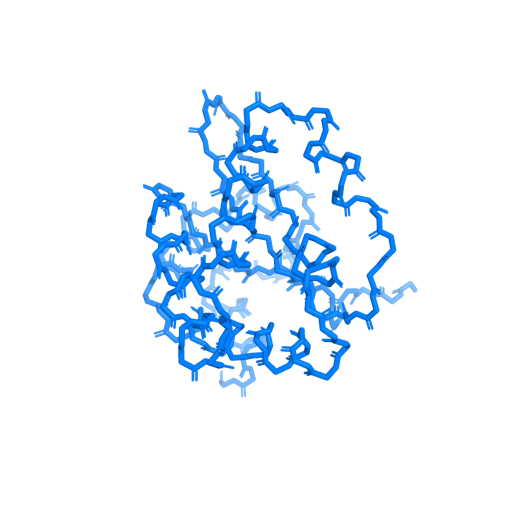6.168 1.00 64.69 131 ILE A O 1
ATOM 1087 N N . ASP A 1 132 ? 14.106 -6.838 -16.534 1.00 72.31 132 ASP A N 1
ATOM 1088 C CA . ASP A 1 132 ? 15.097 -7.576 -17.318 1.00 72.31 132 ASP A CA 1
ATOM 1089 C C . ASP A 1 132 ? 15.506 -6.793 -18.585 1.00 72.31 132 ASP A C 1
ATOM 1091 O O . ASP A 1 132 ? 14.690 -6.174 -19.279 1.00 72.31 132 ASP A O 1
ATOM 1095 N N . LYS A 1 133 ? 16.800 -6.827 -18.912 1.00 80.38 133 LYS A N 1
ATOM 1096 C CA . LYS A 1 133 ? 17.360 -6.194 -20.113 1.00 80.38 133 LYS A CA 1
ATOM 1097 C C . LYS A 1 133 ? 16.869 -6.840 -21.412 1.00 80.38 133 LYS A C 1
ATOM 1099 O O . LYS A 1 133 ? 17.029 -6.235 -22.469 1.00 80.38 133 LYS A O 1
ATOM 1104 N N . LYS A 1 134 ? 16.259 -8.031 -21.350 1.00 83.00 134 LYS A N 1
ATOM 1105 C CA . LYS A 1 134 ? 15.617 -8.690 -22.499 1.00 83.00 134 LYS A CA 1
ATOM 1106 C C . LYS A 1 134 ? 14.453 -7.873 -23.073 1.00 83.00 134 LYS A C 1
ATOM 1108 O O . LYS A 1 134 ? 14.151 -8.003 -24.258 1.00 83.00 134 LYS A O 1
ATOM 1113 N N . TYR A 1 135 ? 13.796 -7.036 -22.265 1.00 80.06 135 TYR A N 1
ATOM 1114 C CA . TYR A 1 135 ? 12.696 -6.196 -22.734 1.00 80.06 135 TYR A CA 1
ATOM 1115 C C . TYR A 1 135 ? 13.241 -4.955 -23.438 1.00 80.06 135 TYR A C 1
ATOM 1117 O O . TYR A 1 135 ? 13.908 -4.119 -22.837 1.00 80.06 135 TYR A O 1
ATOM 1125 N N . LYS A 1 136 ? 12.951 -4.823 -24.732 1.00 81.56 136 LYS A N 1
ATOM 1126 C CA . LYS A 1 136 ? 13.441 -3.702 -25.551 1.00 81.56 136 LYS A CA 1
ATOM 1127 C C . LYS A 1 136 ? 12.818 -2.349 -25.184 1.00 81.56 136 LYS A C 1
ATOM 1129 O O . LYS A 1 136 ? 13.446 -1.314 -25.368 1.00 81.56 136 LYS A O 1
ATOM 1134 N N . ASP A 1 137 ? 11.578 -2.368 -24.706 1.00 79.44 137 ASP A N 1
ATOM 1135 C CA . ASP A 1 137 ? 10.783 -1.196 -24.364 1.00 79.44 137 ASP A CA 1
ATOM 1136 C C . ASP A 1 137 ? 9.684 -1.571 -23.360 1.00 79.44 137 ASP A C 1
ATOM 1138 O O . ASP A 1 137 ? 9.443 -2.749 -23.063 1.00 79.44 137 ASP A O 1
ATOM 1142 N N . TYR A 1 138 ? 9.024 -0.539 -22.836 1.00 71.38 138 TYR A N 1
ATOM 1143 C CA . TYR A 1 138 ? 7.924 -0.657 -21.888 1.00 71.38 138 TYR A CA 1
ATOM 1144 C C . TYR A 1 138 ? 6.770 -1.529 -22.410 1.00 71.38 138 TYR A C 1
ATOM 1146 O O . TYR A 1 138 ? 6.254 -2.365 -21.670 1.00 71.38 138 TYR A O 1
ATOM 1154 N N . TYR A 1 139 ? 6.398 -1.401 -23.687 1.00 74.69 139 TYR A N 1
ATOM 1155 C CA . TYR A 1 139 ? 5.285 -2.153 -24.272 1.00 74.69 139 TYR A CA 1
ATOM 1156 C C . TYR A 1 139 ? 5.589 -3.653 -24.366 1.00 74.69 139 TYR A C 1
ATOM 1158 O O . TYR A 1 139 ? 4.717 -4.474 -24.086 1.00 74.69 139 TYR A O 1
ATOM 1166 N N . ALA A 1 140 ? 6.824 -4.029 -24.706 1.00 79.00 140 ALA A N 1
ATOM 1167 C CA . ALA A 1 140 ? 7.270 -5.419 -24.714 1.00 79.00 140 ALA A CA 1
ATOM 1168 C C . ALA A 1 140 ? 7.264 -6.033 -23.305 1.00 79.00 140 ALA A C 1
ATOM 1170 O O . ALA A 1 140 ? 6.880 -7.190 -23.151 1.00 79.00 140 ALA A O 1
ATOM 1171 N N . PHE A 1 141 ? 7.652 -5.254 -22.291 1.00 74.12 141 PHE A N 1
ATOM 1172 C CA . PHE A 1 141 ? 7.564 -5.661 -20.888 1.00 74.12 141 PHE A CA 1
ATOM 1173 C C . PHE A 1 141 ? 6.114 -5.866 -20.439 1.00 74.12 141 PHE A C 1
ATOM 1175 O O . PHE A 1 141 ? 5.787 -6.914 -19.887 1.00 74.12 141 PHE A O 1
ATOM 1182 N N . LEU A 1 142 ? 5.225 -4.913 -20.728 1.00 68.44 142 LEU A N 1
ATOM 1183 C CA . LEU A 1 142 ? 3.807 -5.025 -20.383 1.00 68.44 142 LEU A CA 1
ATOM 1184 C C . LEU A 1 142 ? 3.128 -6.233 -21.018 1.00 68.44 142 LEU A C 1
ATOM 1186 O O . LEU A 1 142 ? 2.322 -6.887 -20.365 1.00 68.44 142 LEU A O 1
ATOM 1190 N N . LYS A 1 143 ? 3.421 -6.491 -22.296 1.00 70.56 143 LYS A N 1
ATOM 1191 C CA . LYS A 1 143 ? 2.828 -7.590 -23.058 1.00 70.56 143 LYS A CA 1
ATOM 1192 C C . LYS A 1 143 ? 3.086 -8.935 -22.377 1.00 70.56 143 LYS A C 1
ATOM 1194 O O . LYS A 1 143 ? 2.180 -9.743 -22.203 1.00 70.56 143 LYS A O 1
ATOM 1199 N N . ASP A 1 144 ? 4.330 -9.131 -21.956 1.00 70.88 144 ASP A N 1
ATOM 1200 C CA . ASP A 1 144 ? 4.774 -10.330 -21.251 1.00 70.88 144 ASP A CA 1
ATOM 1201 C C . ASP A 1 144 ? 4.193 -10.394 -19.829 1.00 70.88 144 ASP A C 1
ATOM 1203 O O . ASP A 1 144 ? 3.640 -11.413 -19.428 1.00 70.88 144 ASP A O 1
ATOM 1207 N N . TYR A 1 145 ? 4.234 -9.277 -19.093 1.00 60.47 145 TYR A N 1
ATOM 1208 C CA . TYR A 1 145 ? 3.777 -9.202 -17.702 1.00 60.47 145 TYR A CA 1
ATOM 1209 C C . TYR A 1 145 ? 2.259 -9.386 -17.541 1.00 60.47 145 TYR A C 1
ATOM 1211 O O . TYR A 1 145 ? 1.802 -10.055 -16.618 1.00 60.47 145 TYR A O 1
ATOM 1219 N N . LEU A 1 146 ? 1.462 -8.789 -18.431 1.00 56.72 146 LEU A N 1
ATOM 1220 C CA . LEU A 1 146 ? -0.003 -8.836 -18.376 1.00 56.72 146 LEU A CA 1
ATOM 1221 C C . LEU A 1 146 ? -0.599 -10.031 -19.133 1.00 56.72 146 LEU A C 1
ATOM 1223 O O . LEU A 1 146 ? -1.815 -10.222 -19.086 1.00 56.72 146 LEU A O 1
ATOM 1227 N N . GLY A 1 147 ? 0.223 -10.812 -19.842 1.00 55.91 147 GLY A N 1
ATOM 1228 C CA . GLY A 1 147 ? -0.221 -11.976 -20.612 1.00 55.91 147 GLY A CA 1
ATOM 1229 C C . GLY A 1 147 ? -1.226 -11.650 -21.724 1.00 55.91 147 GLY A C 1
ATOM 1230 O O . GLY A 1 147 ? -2.091 -12.476 -22.017 1.00 55.91 147 GLY A O 1
ATOM 1231 N N . LYS A 1 148 ? -1.153 -10.447 -22.310 1.00 46.94 148 LYS A N 1
ATOM 1232 C CA . LYS A 1 148 ? -2.024 -9.984 -23.406 1.00 46.94 148 LYS A CA 1
ATOM 1233 C C . LYS A 1 148 ? -1.235 -9.751 -24.683 1.00 46.94 148 LYS A C 1
ATOM 1235 O O . LYS A 1 148 ? -0.212 -9.049 -24.606 1.00 46.94 148 LYS A O 1
#

pLDDT: mean 70.09, std 17.74, range [25.45, 97.12]

Radius of gyration: 15.47 Å; chains: 1; bounding box: 36×33×40 Å

Sequence (148 aa):
MQNIEKDICIVSMFGYFEKSLQMLEKTLREHKVSKRKINLIIQEIKTLAEDEEKAFDFGSKETKNVNGISIFYTERKVIFPLSINYTIERYLDERKAKEVLTDLLEKSINTAYPMDFLEKQFCVFQKMGVIDKKYKDYYAFLKDYLGK

Secondary structure (DSSP, 8-state):
----SS-------TT-HHHHHHHHHHHHHHTT--HHHHHHHHHHHHHHHT-HHHHHHHHTS--S-SS--EEEE-SSSS-EEEE-HHHHHHHS-HHHHHHHHHHHHHHHHTSHHHHHHHHHHHHHHHHTTSS-TT--SHHHHHHHHHT-